Protein AF-A0A351GKD1-F1 (afdb_monomer_lite)

Structure (mmCIF, N/CA/C/O backbone):
data_AF-A0A351GKD1-F1
#
_entry.id   AF-A0A351GKD1-F1
#
loop_
_atom_site.group_PDB
_atom_site.id
_atom_site.type_symbol
_atom_site.label_atom_id
_atom_site.label_alt_id
_atom_site.label_comp_id
_atom_site.label_asym_id
_atom_site.label_entity_id
_atom_site.label_seq_id
_atom_site.pdbx_PDB_ins_code
_atom_site.Cartn_x
_atom_site.Cartn_y
_atom_site.Cartn_z
_atom_site.occupancy
_atom_site.B_iso_or_equiv
_atom_site.auth_seq_id
_atom_site.auth_comp_id
_atom_site.auth_asym_id
_atom_site.auth_atom_id
_atom_site.pdbx_PDB_model_num
ATOM 1 N N . MET A 1 1 ? 7.500 -2.724 11.515 1.00 61.91 1 MET A N 1
ATOM 2 C CA . MET A 1 1 ? 8.909 -2.960 11.127 1.00 61.91 1 MET A CA 1
ATOM 3 C C . MET A 1 1 ? 9.228 -4.450 11.042 1.00 61.91 1 MET A C 1
ATOM 5 O O . MET A 1 1 ? 9.542 -4.914 9.958 1.00 61.91 1 MET A O 1
ATOM 9 N N . TYR A 1 2 ? 9.077 -5.214 12.134 1.00 79.00 2 TYR A N 1
ATOM 10 C CA . TYR A 1 2 ? 9.399 -6.650 12.167 1.00 79.00 2 TYR A CA 1
ATOM 11 C C . TYR A 1 2 ? 8.696 -7.483 11.089 1.00 79.00 2 TYR A C 1
ATOM 13 O O . TYR A 1 2 ? 9.339 -8.318 10.465 1.00 79.00 2 TYR A O 1
ATOM 21 N N . LEU A 1 3 ? 7.421 -7.192 1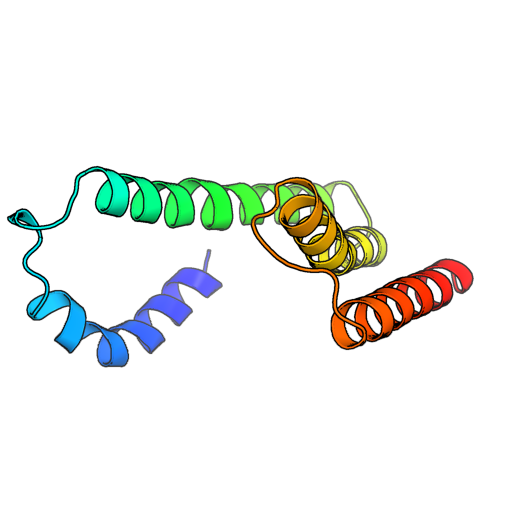0.799 1.00 82.69 3 LEU A N 1
ATOM 22 C CA . LEU A 1 3 ? 6.667 -7.850 9.725 1.00 82.69 3 LEU A CA 1
ATOM 23 C C . LEU A 1 3 ? 7.402 -7.816 8.372 1.00 82.69 3 LEU A C 1
ATOM 25 O O . LEU A 1 3 ? 7.448 -8.827 7.682 1.00 82.69 3 LEU A O 1
ATOM 29 N N . PHE A 1 4 ? 8.020 -6.685 8.016 1.00 83.81 4 PHE A N 1
ATOM 30 C CA . PHE A 1 4 ? 8.740 -6.541 6.748 1.00 83.81 4 PHE A CA 1
ATOM 31 C C . PHE A 1 4 ? 10.073 -7.287 6.746 1.00 83.81 4 PHE A C 1
ATOM 33 O O . PHE A 1 4 ? 10.428 -7.873 5.734 1.00 83.81 4 PHE A O 1
ATOM 40 N N . ILE A 1 5 ? 10.791 -7.307 7.873 1.00 88.75 5 ILE A N 1
ATOM 41 C CA . ILE A 1 5 ? 12.074 -8.016 7.987 1.00 88.75 5 ILE A CA 1
ATOM 42 C C . ILE A 1 5 ? 11.852 -9.528 7.894 1.00 88.75 5 ILE A C 1
ATOM 44 O O . ILE A 1 5 ? 12.495 -10.202 7.094 1.00 88.75 5 ILE A O 1
ATOM 48 N N . PHE A 1 6 ? 10.907 -10.062 8.670 1.00 91.50 6 PHE A N 1
ATOM 49 C CA . PHE A 1 6 ? 10.591 -11.490 8.631 1.00 91.50 6 PHE A CA 1
ATOM 50 C C . PHE A 1 6 ? 9.952 -11.896 7.299 1.00 91.50 6 PHE A C 1
ATOM 52 O O . PHE A 1 6 ? 10.308 -12.933 6.746 1.00 91.50 6 PHE A O 1
ATOM 59 N N . GLY A 1 7 ? 9.076 -11.052 6.743 1.00 89.88 7 GLY A N 1
ATOM 60 C CA . GLY A 1 7 ? 8.525 -11.249 5.404 1.00 89.88 7 GLY A CA 1
ATOM 61 C C . GLY A 1 7 ? 9.612 -11.272 4.329 1.00 89.88 7 GLY A C 1
ATOM 62 O O . GLY A 1 7 ? 9.600 -12.153 3.477 1.00 89.88 7 GLY A O 1
ATOM 63 N N . PHE A 1 8 ? 10.595 -10.370 4.403 1.00 90.50 8 PHE A N 1
ATOM 64 C CA . PHE A 1 8 ? 11.732 -10.351 3.484 1.00 90.50 8 PHE A CA 1
ATOM 65 C C . PHE A 1 8 ? 12.543 -11.641 3.569 1.00 90.50 8 PHE A C 1
ATOM 67 O O . PHE A 1 8 ? 12.788 -12.250 2.539 1.00 90.50 8 PHE A O 1
ATOM 74 N N . ILE A 1 9 ? 12.895 -12.105 4.772 1.00 94.44 9 ILE A N 1
ATOM 75 C CA . ILE A 1 9 ? 13.636 -13.366 4.946 1.00 94.44 9 ILE A CA 1
ATOM 76 C C . ILE A 1 9 ? 12.874 -14.548 4.330 1.00 94.44 9 ILE A C 1
ATOM 78 O O . ILE A 1 9 ? 13.492 -15.415 3.720 1.00 94.44 9 ILE A O 1
ATOM 82 N N . TYR A 1 10 ? 11.545 -14.575 4.457 1.00 92.19 10 TYR A N 1
ATOM 83 C CA . TYR A 1 10 ? 10.713 -15.648 3.910 1.00 92.19 10 TYR A CA 1
ATOM 84 C C . TYR A 1 10 ? 10.560 -15.579 2.383 1.00 92.19 10 TYR A C 1
ATOM 86 O O . TYR A 1 10 ? 10.598 -16.601 1.703 1.00 92.19 10 TYR A O 1
ATOM 94 N N . VAL A 1 11 ? 10.409 -14.373 1.831 1.00 92.44 11 VAL A N 1
ATOM 95 C CA . VAL A 1 11 ? 10.230 -14.152 0.387 1.00 92.44 11 VAL A CA 1
ATOM 96 C C . VAL A 1 11 ? 11.558 -14.220 -0.366 1.00 92.44 11 VAL A C 1
ATOM 98 O O . VAL A 1 11 ? 11.576 -14.629 -1.524 1.00 92.44 11 VAL A O 1
ATOM 101 N N . LEU A 1 12 ? 12.678 -13.876 0.274 1.00 93.81 12 LEU A N 1
ATOM 102 C CA . LEU A 1 12 ? 14.002 -13.854 -0.342 1.00 93.81 12 LEU A CA 1
ATOM 103 C C . LEU A 1 12 ? 14.384 -15.179 -1.023 1.00 93.81 12 LEU A C 1
ATOM 105 O O . LEU A 1 12 ? 14.735 -15.112 -2.192 1.00 93.81 12 LEU A O 1
ATOM 109 N N . PRO A 1 13 ? 14.298 -16.375 -0.406 1.00 93.69 13 PRO A N 1
ATOM 110 C CA . PRO A 1 13 ? 14.656 -17.618 -1.096 1.00 93.69 13 PRO A CA 1
ATOM 111 C C . PRO A 1 13 ? 13.750 -17.920 -2.298 1.00 93.69 13 PRO A C 1
ATOM 113 O O . PRO A 1 13 ? 14.197 -18.557 -3.248 1.00 93.69 13 PRO A O 1
ATOM 116 N N . ILE A 1 14 ? 12.502 -17.443 -2.277 1.00 94.12 14 ILE A N 1
ATOM 117 C CA . ILE A 1 14 ? 11.537 -17.631 -3.366 1.00 94.12 14 ILE A CA 1
ATOM 118 C C . ILE A 1 14 ? 11.873 -16.688 -4.531 1.00 94.12 14 ILE A C 1
ATOM 120 O O . ILE A 1 14 ? 11.952 -17.127 -5.672 1.00 94.12 14 ILE A O 1
ATOM 124 N N . GLY A 1 15 ? 12.117 -15.406 -4.244 1.00 90.69 15 GLY A N 1
ATOM 125 C CA . GLY A 1 15 ? 12.376 -14.372 -5.253 1.00 90.69 15 GLY A CA 1
ATOM 126 C C . GLY A 1 15 ? 13.848 -14.170 -5.628 1.00 90.69 15 GLY A C 1
ATOM 127 O O . GLY A 1 15 ? 14.135 -13.432 -6.568 1.00 90.69 15 GLY A O 1
ATOM 128 N N . ALA A 1 16 ? 14.799 -14.794 -4.924 1.00 93.44 16 ALA A N 1
ATOM 129 C CA . ALA A 1 16 ? 16.235 -14.585 -5.143 1.00 93.44 16 ALA A CA 1
ATOM 130 C C . ALA A 1 16 ? 16.662 -14.968 -6.559 1.00 93.44 16 ALA A C 1
ATOM 132 O O . ALA A 1 16 ? 17.467 -14.268 -7.167 1.00 93.44 16 ALA A O 1
ATOM 133 N N . ARG A 1 17 ? 16.109 -16.060 -7.100 1.00 93.00 17 ARG A N 1
ATOM 134 C CA . ARG A 1 17 ? 16.408 -16.481 -8.470 1.00 93.00 17 ARG A CA 1
ATOM 135 C C . ARG A 1 17 ? 15.956 -15.429 -9.478 1.00 93.00 17 ARG A C 1
ATOM 137 O O . ARG A 1 17 ? 16.734 -15.063 -10.350 1.00 93.00 17 ARG A O 1
ATOM 144 N N . ASP A 1 18 ? 14.738 -14.923 -9.331 1.00 91.44 18 ASP A N 1
ATOM 145 C CA . ASP A 1 18 ? 14.179 -13.940 -10.258 1.00 91.44 18 ASP A CA 1
ATOM 146 C C . ASP A 1 18 ? 14.932 -12.606 -10.170 1.00 91.44 18 ASP A C 1
ATOM 148 O O . ASP A 1 18 ? 15.250 -12.015 -11.196 1.00 91.44 18 ASP A O 1
ATOM 152 N N . LEU A 1 19 ? 15.333 -12.182 -8.965 1.00 90.12 19 LEU A N 1
ATOM 153 C CA . LEU A 1 19 ? 16.162 -10.985 -8.755 1.00 90.12 19 LEU A CA 1
ATOM 154 C C . LEU A 1 19 ? 17.519 -11.052 -9.472 1.00 90.12 19 LEU A C 1
ATOM 156 O O . LEU A 1 19 ? 18.012 -10.023 -9.935 1.00 90.12 19 LEU A O 1
ATOM 160 N N . LEU A 1 20 ? 18.122 -12.241 -9.554 1.00 92.00 20 LEU A N 1
ATOM 161 C CA . LEU A 1 20 ? 19.401 -12.459 -10.239 1.00 92.00 20 LEU A CA 1
ATOM 162 C C . LEU A 1 20 ? 19.259 -12.520 -11.765 1.00 92.00 20 LEU A C 1
ATOM 164 O O . LEU A 1 20 ? 20.220 -12.235 -12.473 1.00 92.00 20 LE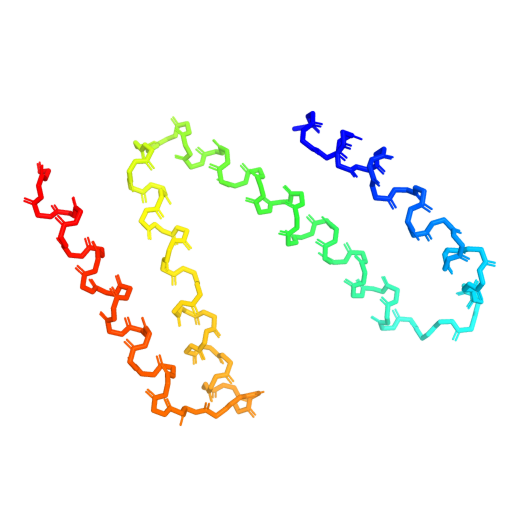U A O 1
ATOM 168 N N . LEU A 1 21 ? 18.084 -12.904 -12.267 1.00 94.50 21 LEU A N 1
ATOM 169 C CA . LEU A 1 21 ? 17.792 -12.996 -13.701 1.00 94.50 21 LEU A CA 1
ATOM 170 C C . LEU A 1 21 ? 17.298 -11.670 -14.297 1.00 94.50 21 LEU A C 1
ATOM 172 O O . LEU A 1 21 ? 17.241 -11.535 -15.517 1.00 94.50 21 LEU A O 1
ATOM 176 N N . VAL A 1 22 ? 16.928 -10.697 -13.461 1.00 93.19 22 VAL A N 1
ATOM 177 C CA . VAL A 1 22 ? 16.477 -9.376 -13.913 1.00 93.19 22 VAL A CA 1
ATOM 178 C C . VAL A 1 22 ? 17.638 -8.572 -14.500 1.00 93.19 22 VAL A C 1
ATOM 180 O O . VAL A 1 22 ? 18.626 -8.270 -13.831 1.00 93.19 22 VAL A O 1
ATOM 183 N N . GLU A 1 23 ? 17.468 -8.125 -15.743 1.00 94.69 23 GLU A N 1
ATOM 184 C CA . GLU A 1 23 ? 18.345 -7.142 -16.380 1.00 94.69 23 GLU A CA 1
ATOM 185 C C . GLU A 1 23 ? 17.962 -5.718 -15.952 1.00 94.69 23 GLU A C 1
ATOM 187 O O . GLU A 1 23 ? 17.194 -5.018 -16.612 1.00 94.69 23 GLU A O 1
ATOM 192 N N . TRP A 1 24 ? 18.504 -5.268 -14.820 1.00 90.62 24 TRP A N 1
ATOM 193 C CA . TRP A 1 24 ? 18.158 -3.979 -14.204 1.00 90.62 24 TRP A CA 1
ATOM 194 C C . TRP A 1 24 ? 18.368 -2.763 -15.117 1.00 90.62 24 TRP A C 1
ATOM 196 O O . TRP A 1 24 ? 17.594 -1.810 -15.053 1.00 90.62 24 TRP A O 1
ATOM 206 N N . SER A 1 25 ? 19.388 -2.793 -15.978 1.00 92.00 25 SER A N 1
ATOM 207 C CA . SER A 1 25 ? 19.688 -1.718 -16.935 1.00 92.00 25 SER A CA 1
ATOM 208 C C . SER A 1 25 ? 18.708 -1.651 -18.108 1.00 92.00 25 SER A C 1
ATOM 210 O O . SER A 1 25 ? 18.576 -0.595 -18.723 1.00 92.00 25 SER A O 1
ATOM 212 N N . ALA A 1 26 ? 18.016 -2.751 -18.413 1.00 95.62 26 ALA A N 1
ATOM 213 C CA . ALA A 1 26 ? 17.026 -2.824 -19.483 1.00 95.62 26 ALA A CA 1
ATOM 214 C C . ALA A 1 26 ? 15.620 -2.402 -19.017 1.00 95.62 26 ALA A C 1
ATOM 216 O O . ALA A 1 26 ? 14.706 -2.268 -19.834 1.00 95.62 26 ALA A O 1
ATOM 217 N N . LEU A 1 27 ? 15.423 -2.183 -17.711 1.00 94.06 27 LEU A N 1
ATOM 218 C CA . LEU A 1 27 ? 14.120 -1.819 -17.170 1.00 94.06 27 LEU A CA 1
ATOM 219 C C . LEU A 1 27 ? 13.705 -0.405 -17.611 1.00 94.06 27 LEU A C 1
ATOM 221 O O . LEU A 1 27 ? 14.454 0.556 -17.412 1.00 94.06 27 LEU A O 1
ATOM 225 N N . PRO A 1 28 ? 12.474 -0.229 -18.129 1.00 96.62 28 PRO A N 1
ATOM 226 C CA . PRO A 1 28 ? 11.951 1.093 -18.433 1.00 96.62 28 PRO A CA 1
ATOM 227 C C . PRO A 1 28 ? 11.947 1.988 -17.181 1.00 96.62 28 PRO A C 1
ATOM 229 O O . PRO A 1 28 ? 11.513 1.531 -16.117 1.00 96.62 28 PRO A O 1
ATOM 232 N N . PRO A 1 29 ? 12.294 3.286 -17.285 1.00 95.25 29 PRO A N 1
ATOM 233 C CA . PRO A 1 29 ? 12.290 4.199 -16.137 1.00 95.25 29 PRO A CA 1
ATOM 234 C C . PRO A 1 29 ? 10.953 4.233 -15.382 1.00 95.25 29 PRO A C 1
ATOM 236 O O . PRO A 1 29 ? 10.919 4.326 -14.156 1.00 95.25 29 PRO A O 1
ATOM 239 N N . LYS A 1 30 ? 9.835 4.079 -16.106 1.00 96.12 30 LYS A N 1
ATOM 240 C CA . LYS A 1 30 ? 8.487 3.993 -15.526 1.00 96.12 30 LYS A CA 1
ATOM 241 C C . LYS A 1 30 ? 8.322 2.789 -14.591 1.00 96.12 30 LYS A C 1
ATOM 243 O O . LYS A 1 30 ? 7.661 2.919 -13.565 1.00 96.12 30 LYS A O 1
ATOM 248 N N . ALA A 1 31 ? 8.909 1.638 -14.925 1.00 95.25 31 ALA A N 1
ATOM 249 C CA . ALA A 1 31 ? 8.844 0.437 -14.094 1.00 95.25 31 ALA A CA 1
ATOM 250 C C . ALA A 1 31 ? 9.655 0.621 -12.805 1.00 95.25 31 ALA A C 1
ATOM 252 O O . ALA A 1 31 ? 9.160 0.327 -11.719 1.00 95.25 31 ALA A O 1
ATOM 253 N N . VAL A 1 32 ? 10.858 1.195 -12.912 1.00 94.88 32 VAL A N 1
ATOM 254 C CA . VAL A 1 32 ? 11.707 1.514 -11.752 1.00 94.88 32 VAL A CA 1
ATOM 255 C C . VAL A 1 32 ? 11.008 2.496 -10.812 1.00 94.88 32 VAL A C 1
ATOM 257 O O . VAL A 1 32 ? 10.937 2.258 -9.606 1.00 94.88 32 VAL A O 1
ATOM 260 N N . PHE A 1 33 ? 10.413 3.556 -11.363 1.00 96.06 33 PHE A N 1
ATOM 261 C CA . PHE A 1 33 ? 9.622 4.505 -10.584 1.00 96.06 33 PHE A CA 1
ATOM 262 C C . PHE A 1 33 ? 8.415 3.839 -9.911 1.00 96.06 33 PHE A C 1
ATOM 264 O O . PHE A 1 33 ? 8.188 4.054 -8.723 1.00 96.06 33 PHE A O 1
ATOM 271 N N . ALA A 1 34 ? 7.661 3.007 -10.637 1.00 96.12 34 ALA A N 1
ATOM 272 C CA . ALA A 1 34 ? 6.509 2.301 -10.083 1.00 96.12 34 ALA A CA 1
ATOM 273 C C . ALA A 1 34 ? 6.905 1.384 -8.914 1.00 96.12 34 ALA A C 1
ATOM 275 O O . ALA A 1 34 ? 6.237 1.406 -7.883 1.00 96.12 34 ALA A O 1
ATOM 276 N N . MET A 1 35 ? 8.016 0.643 -9.022 1.00 94.94 35 MET A N 1
ATOM 277 C CA . MET A 1 35 ? 8.540 -0.166 -7.914 1.00 94.94 35 MET A CA 1
ATOM 278 C C . MET A 1 35 ? 8.882 0.702 -6.698 1.00 94.94 35 MET A C 1
ATOM 280 O O . MET A 1 35 ? 8.454 0.401 -5.584 1.00 94.94 35 MET A O 1
ATOM 284 N N . GLY A 1 36 ? 9.597 1.812 -6.910 1.00 95.88 36 GLY A N 1
ATOM 285 C CA . GLY A 1 36 ? 9.931 2.753 -5.839 1.00 95.88 36 GLY A CA 1
ATOM 286 C C . GLY A 1 36 ? 8.690 3.346 -5.167 1.00 95.88 36 GLY A C 1
ATOM 287 O O . GLY A 1 36 ? 8.618 3.410 -3.940 1.00 95.88 36 GLY A O 1
ATOM 288 N N . TYR A 1 37 ? 7.681 3.716 -5.956 1.00 95.94 37 TYR A N 1
ATOM 289 C CA . TYR A 1 37 ? 6.411 4.242 -5.460 1.00 95.94 37 TYR A CA 1
ATOM 290 C C . TYR A 1 37 ? 5.621 3.208 -4.648 1.00 95.94 37 TYR A C 1
ATOM 292 O O . TYR A 1 37 ? 5.087 3.541 -3.590 1.00 95.94 37 TYR A O 1
ATOM 300 N N . VAL A 1 38 ? 5.579 1.947 -5.090 1.00 95.00 38 VAL A N 1
ATOM 301 C CA . VAL A 1 38 ? 4.941 0.861 -4.332 1.00 95.00 38 VAL A CA 1
ATOM 302 C C . VAL A 1 38 ? 5.622 0.693 -2.973 1.00 95.00 38 VAL A C 1
ATOM 304 O O . VAL A 1 38 ? 4.937 0.663 -1.951 1.00 95.00 38 VAL A O 1
ATOM 307 N N . ILE A 1 39 ? 6.958 0.669 -2.934 1.00 92.81 39 ILE A N 1
ATOM 308 C CA . ILE A 1 39 ? 7.716 0.525 -1.685 1.00 92.81 39 ILE A CA 1
ATOM 309 C C . ILE A 1 39 ? 7.502 1.747 -0.778 1.00 92.81 39 ILE A C 1
ATOM 311 O O . ILE A 1 39 ? 6.995 1.622 0.335 1.00 92.81 39 ILE A O 1
ATOM 315 N N . ALA A 1 40 ? 7.836 2.954 -1.225 1.00 94.19 40 ALA A N 1
ATOM 316 C CA . ALA A 1 40 ? 7.801 4.125 -0.350 1.00 94.19 40 ALA A CA 1
ATOM 317 C C . ALA A 1 40 ? 6.370 4.602 -0.045 1.00 94.19 40 ALA A C 1
ATOM 319 O O . ALA A 1 40 ? 6.034 4.871 1.108 1.00 94.19 40 ALA A O 1
ATOM 320 N N . GLY A 1 41 ? 5.525 4.696 -1.070 1.00 94.06 41 GLY A N 1
ATOM 321 C CA . GLY A 1 41 ? 4.181 5.256 -0.970 1.00 94.06 41 GLY A CA 1
ATOM 322 C C . GLY A 1 41 ? 3.164 4.255 -0.434 1.00 94.06 41 GLY A C 1
ATOM 323 O O . GLY A 1 41 ? 2.573 4.461 0.625 1.00 94.06 41 GLY A O 1
ATOM 324 N N . ILE A 1 42 ? 2.949 3.160 -1.160 1.00 91.56 42 ILE A N 1
ATOM 325 C CA . ILE A 1 42 ? 1.814 2.268 -0.876 1.00 91.56 42 ILE A CA 1
ATOM 326 C C . ILE A 1 42 ? 2.139 1.272 0.250 1.00 91.56 42 ILE A C 1
ATOM 328 O O . ILE A 1 42 ? 1.225 0.784 0.906 1.00 91.56 42 ILE A O 1
ATOM 332 N N . THR A 1 43 ? 3.419 0.996 0.535 1.00 90.62 43 THR A N 1
ATOM 333 C CA . THR A 1 43 ? 3.798 0.173 1.697 1.00 90.62 43 THR A CA 1
ATOM 334 C C . THR A 1 43 ? 4.252 1.009 2.890 1.00 90.62 43 THR A C 1
ATOM 336 O O . THR A 1 43 ? 3.522 1.082 3.872 1.00 90.62 43 THR A O 1
ATOM 339 N N . ILE A 1 44 ? 5.405 1.681 2.850 1.00 90.38 44 ILE A N 1
ATOM 340 C CA . ILE A 1 44 ? 5.950 2.333 4.054 1.00 90.38 44 ILE A CA 1
ATOM 341 C C . ILE A 1 44 ? 5.018 3.438 4.563 1.00 90.38 44 ILE A C 1
ATOM 343 O O . ILE A 1 44 ? 4.603 3.402 5.725 1.00 90.38 44 ILE A O 1
ATOM 347 N N . LEU A 1 45 ? 4.662 4.398 3.706 1.00 93.06 45 LEU A N 1
ATOM 348 C CA . LEU A 1 45 ? 3.829 5.529 4.107 1.00 93.06 45 LEU A CA 1
ATOM 349 C C . LEU A 1 45 ? 2.418 5.080 4.509 1.00 93.06 45 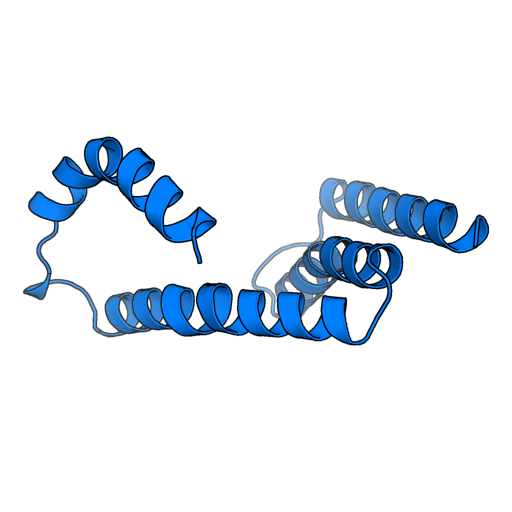LEU A C 1
ATOM 351 O O . LEU A 1 45 ? 1.931 5.501 5.555 1.00 93.06 45 LEU A O 1
ATOM 355 N N . ALA A 1 46 ? 1.783 4.183 3.751 1.00 91.44 46 ALA A N 1
ATOM 356 C CA . ALA A 1 46 ? 0.460 3.668 4.108 1.00 91.44 46 ALA A CA 1
ATOM 357 C C . ALA A 1 46 ? 0.455 2.938 5.465 1.00 91.44 46 ALA A C 1
ATOM 359 O O . ALA A 1 46 ? -0.447 3.149 6.275 1.00 91.44 46 ALA A O 1
ATOM 360 N N . TYR A 1 47 ? 1.475 2.124 5.761 1.00 89.44 47 TYR A N 1
ATOM 361 C CA . TYR A 1 47 ? 1.589 1.466 7.066 1.00 89.44 47 TYR A CA 1
ATOM 362 C C . TYR A 1 47 ? 1.858 2.460 8.196 1.00 89.44 47 TYR A C 1
ATOM 364 O O . TYR A 1 47 ? 1.321 2.285 9.290 1.00 89.44 47 TYR A O 1
ATOM 372 N N . LEU A 1 48 ? 2.652 3.506 7.944 1.00 90.94 48 LEU A N 1
ATOM 373 C CA . LEU A 1 48 ? 2.870 4.576 8.914 1.00 90.94 48 LEU A CA 1
ATOM 374 C C . LEU A 1 48 ? 1.557 5.304 9.229 1.00 90.94 48 LEU A C 1
ATOM 376 O O . LEU A 1 48 ? 1.241 5.506 10.399 1.00 90.94 48 LEU A O 1
ATOM 380 N N . LEU A 1 49 ? 0.765 5.630 8.203 1.00 92.06 49 LEU A N 1
ATOM 381 C CA . LEU A 1 49 ? -0.552 6.249 8.361 1.00 92.06 49 LEU A CA 1
ATOM 382 C C . LEU A 1 49 ? -1.533 5.330 9.094 1.00 92.06 49 LEU A C 1
ATOM 384 O O . LEU A 1 49 ? -2.236 5.796 9.985 1.00 92.06 49 LEU A O 1
ATOM 388 N N . ASN A 1 50 ? -1.546 4.029 8.794 1.00 90.19 50 ASN A N 1
ATOM 389 C CA . ASN A 1 50 ? -2.371 3.059 9.520 1.00 90.19 50 ASN A CA 1
ATOM 390 C C . ASN A 1 50 ? -1.968 2.969 11.000 1.00 90.19 50 ASN A C 1
ATOM 392 O O . ASN A 1 50 ? -2.828 2.962 11.878 1.00 90.19 50 ASN A O 1
ATOM 396 N N . ALA A 1 51 ? -0.665 2.937 11.295 1.00 89.88 51 ALA A N 1
ATOM 397 C CA . ALA A 1 51 ? -0.166 2.926 12.667 1.00 89.88 51 ALA A CA 1
ATOM 398 C C . ALA A 1 51 ? -0.512 4.225 13.409 1.00 89.88 51 ALA A C 1
ATOM 400 O O . ALA A 1 51 ? -0.911 4.183 14.570 1.00 89.88 51 ALA A O 1
ATOM 401 N N . TRP A 1 52 ? -0.404 5.371 12.734 1.00 92.00 52 TRP A N 1
ATOM 402 C CA . TRP A 1 52 ? -0.823 6.659 13.275 1.00 92.00 52 TRP A CA 1
ATOM 403 C C . TRP A 1 52 ? -2.336 6.703 13.530 1.00 92.00 52 TRP A C 1
ATOM 405 O O . TRP A 1 52 ? -2.763 7.129 14.602 1.00 92.00 52 TRP A O 1
ATOM 415 N N . ALA A 1 53 ? -3.157 6.194 12.608 1.00 90.75 53 ALA A N 1
ATOM 416 C CA . ALA A 1 53 ? -4.605 6.117 12.779 1.00 90.75 53 ALA A CA 1
ATOM 417 C C . ALA A 1 53 ? -4.983 5.244 13.985 1.00 90.75 53 ALA A C 1
ATOM 419 O O . ALA A 1 53 ? -5.853 5.627 14.757 1.00 90.75 53 ALA A O 1
ATOM 420 N N . LEU A 1 54 ? -4.290 4.122 14.210 1.00 91.38 54 LEU A N 1
ATOM 421 C CA . LEU A 1 54 ? -4.493 3.270 15.392 1.00 91.38 54 LEU A CA 1
ATOM 422 C C . LEU A 1 54 ? -4.117 3.954 16.710 1.00 91.38 54 LEU A C 1
ATOM 424 O O . LEU A 1 54 ? -4.688 3.631 17.746 1.00 91.38 54 LEU A O 1
ATOM 428 N N . GLN A 1 55 ? -3.167 4.889 16.692 1.00 91.06 55 GLN A N 1
ATOM 429 C CA . GLN A 1 55 ? -2.815 5.671 17.882 1.00 91.06 55 GLN A CA 1
ATOM 430 C C . GLN A 1 55 ? -3.851 6.761 18.193 1.00 91.06 55 GLN A C 1
ATOM 432 O O . GLN A 1 55 ? -3.993 7.152 19.347 1.00 91.06 55 GLN A O 1
ATOM 437 N N . ASN A 1 56 ? -4.582 7.237 17.180 1.00 90.25 56 ASN A N 1
ATOM 438 C CA . ASN A 1 56 ? -5.532 8.351 17.291 1.00 90.25 56 ASN A CA 1
ATOM 439 C C . ASN A 1 56 ? -7.006 7.917 17.168 1.00 90.25 56 ASN A C 1
ATOM 441 O O . ASN A 1 56 ? -7.912 8.746 17.203 1.00 90.25 56 ASN A O 1
ATOM 445 N N . SER A 1 57 ? -7.283 6.631 16.973 1.00 91.00 57 SER A N 1
ATOM 446 C CA . SER A 1 57 ? -8.624 6.067 16.804 1.00 91.00 57 SER A CA 1
ATOM 447 C C . SER A 1 57 ? -8.655 4.632 17.311 1.00 91.00 57 SER A C 1
ATOM 449 O O . SER A 1 57 ? -7.643 3.940 17.339 1.00 91.00 57 SER A O 1
ATOM 451 N N . ASN A 1 58 ? -9.835 4.153 17.703 1.00 87.81 58 ASN A N 1
ATOM 452 C CA . ASN A 1 58 ? -9.968 2.769 18.146 1.00 87.81 58 ASN A CA 1
ATOM 453 C C . ASN A 1 58 ? -9.740 1.781 16.980 1.00 87.81 58 ASN A C 1
ATOM 455 O O . ASN A 1 58 ? -10.004 2.086 15.813 1.00 87.81 58 ASN A O 1
ATOM 459 N N . SER A 1 59 ? -9.285 0.571 17.311 1.00 86.75 59 SER A N 1
ATOM 460 C CA . SER A 1 59 ? -8.931 -0.465 16.333 1.00 86.75 59 SER A CA 1
ATOM 461 C C . SER A 1 59 ? -10.090 -0.884 15.428 1.00 86.75 59 SER A C 1
ATOM 463 O O . SER A 1 59 ? -9.863 -1.212 14.265 1.00 86.75 59 SER A O 1
ATOM 465 N N . THR A 1 60 ? -11.333 -0.831 15.914 1.00 85.69 60 THR A N 1
ATOM 466 C CA . THR A 1 60 ? -12.517 -1.153 15.108 1.00 85.69 60 THR A CA 1
ATOM 467 C C . THR A 1 60 ? -12.769 -0.101 14.034 1.00 85.69 60 THR A C 1
ATOM 469 O O . THR A 1 60 ? -13.011 -0.462 12.891 1.00 85.69 60 THR A O 1
ATOM 472 N N . THR A 1 61 ? -12.665 1.188 14.363 1.00 85.81 61 THR A N 1
ATOM 473 C CA . THR A 1 61 ? -12.832 2.283 13.399 1.00 85.81 61 THR A CA 1
ATOM 474 C C . THR A 1 61 ? -11.749 2.224 12.325 1.00 85.81 61 THR A C 1
ATOM 476 O O . THR A 1 61 ? -12.060 2.327 11.141 1.00 85.81 61 THR A O 1
ATOM 479 N N . VAL A 1 62 ? -10.492 1.985 12.714 1.00 88.94 62 VAL A N 1
ATOM 480 C CA . VAL A 1 62 ? -9.404 1.821 11.738 1.00 88.94 62 VAL A CA 1
ATOM 481 C C . VAL A 1 62 ? -9.618 0.581 10.869 1.00 88.94 62 VAL A C 1
ATOM 483 O O . VAL A 1 62 ? -9.471 0.658 9.651 1.00 88.94 62 VAL A O 1
ATOM 486 N N . GLY A 1 63 ? -10.035 -0.542 11.462 1.00 87.69 63 GLY A N 1
ATOM 487 C CA . GLY A 1 63 ? -10.389 -1.754 10.725 1.00 87.69 63 GLY A CA 1
ATOM 488 C C . GLY A 1 63 ? -11.501 -1.513 9.702 1.00 87.69 63 GLY A C 1
ATOM 489 O O . GLY A 1 63 ? -11.355 -1.894 8.543 1.00 87.69 63 GLY A O 1
ATOM 490 N N . SER A 1 64 ? -12.566 -0.804 10.088 1.00 88.25 64 SER A N 1
ATOM 491 C CA . SER A 1 64 ? -13.653 -0.419 9.182 1.00 88.25 64 SER A CA 1
ATOM 492 C C . SER A 1 64 ? -13.148 0.384 7.977 1.00 88.25 64 SER A C 1
ATOM 494 O O . SER A 1 64 ? -13.584 0.132 6.854 1.00 88.25 64 SER A O 1
ATOM 496 N N . TYR A 1 65 ? -12.188 1.298 8.167 1.00 88.62 65 TYR A N 1
ATOM 497 C CA . TYR A 1 65 ? -11.584 2.032 7.050 1.00 88.62 65 TYR A CA 1
ATOM 498 C C . TYR A 1 65 ? -10.751 1.139 6.127 1.00 88.62 65 TYR A C 1
ATOM 500 O O . TYR A 1 65 ? -10.836 1.299 4.912 1.00 88.62 65 TYR A O 1
ATOM 508 N N . ILE A 1 66 ? -9.996 0.175 6.663 1.00 90.44 66 ILE A N 1
ATOM 509 C CA . ILE A 1 66 ? -9.226 -0.782 5.849 1.00 90.44 66 ILE A CA 1
ATOM 510 C C . ILE A 1 66 ? -10.163 -1.607 4.957 1.00 90.44 66 ILE A C 1
ATOM 512 O O . ILE A 1 66 ? -9.883 -1.780 3.775 1.00 90.44 66 ILE A O 1
ATOM 516 N N . TYR A 1 67 ? -11.309 -2.056 5.477 1.00 88.94 67 TYR A N 1
ATOM 517 C CA . TYR A 1 67 ? -12.303 -2.783 4.676 1.00 88.94 67 TYR A CA 1
ATOM 518 C C . TYR A 1 67 ? -13.017 -1.905 3.643 1.00 88.94 67 TYR A C 1
ATOM 520 O O . TYR A 1 67 ? -13.477 -2.413 2.622 1.00 88.94 67 TYR A O 1
ATOM 528 N N . LEU A 1 68 ? -13.090 -0.593 3.869 1.00 90.62 68 LEU A N 1
ATOM 529 C CA . LEU A 1 68 ? -13.662 0.348 2.909 1.00 90.62 68 LEU A CA 1
ATOM 530 C C . LEU A 1 68 ? -12.711 0.640 1.733 1.00 90.62 68 LEU A C 1
ATOM 532 O O . LEU A 1 68 ? -13.178 0.908 0.626 1.00 90.62 68 LEU A O 1
ATOM 536 N N . GLN A 1 69 ? -11.390 0.557 1.934 1.00 91.94 69 GLN A N 1
ATOM 537 C CA . GLN A 1 69 ? -10.386 0.787 0.883 1.00 91.94 69 GLN A CA 1
ATOM 538 C C . GLN A 1 69 ? -10.634 -0.004 -0.415 1.00 91.94 69 GLN A C 1
ATOM 540 O O . GLN A 1 69 ? -10.642 0.635 -1.465 1.00 91.94 69 GLN A O 1
ATOM 545 N N . PRO A 1 70 ? -10.869 -1.334 -0.418 1.00 89.94 70 PRO A N 1
ATOM 546 C CA . PRO A 1 70 ? -11.129 -2.078 -1.655 1.00 89.94 70 PRO A CA 1
ATOM 547 C C . PRO A 1 70 ? -12.406 -1.627 -2.380 1.00 89.94 70 PRO A C 1
ATOM 549 O O . PRO A 1 70 ? -12.437 -1.622 -3.612 1.00 89.94 70 PRO A O 1
ATOM 552 N N . LEU A 1 71 ? -13.437 -1.187 -1.645 1.00 92.81 71 LEU A N 1
ATOM 553 C CA . LEU A 1 71 ? -14.646 -0.610 -2.239 1.00 92.81 71 LEU A CA 1
ATOM 554 C C . LEU A 1 71 ? -14.305 0.695 -2.972 1.00 92.81 71 LEU A C 1
ATOM 556 O O . LEU A 1 71 ? -14.644 0.860 -4.142 1.00 92.81 71 LEU A O 1
ATOM 560 N N . LEU A 1 72 ? -13.581 1.597 -2.303 1.00 93.25 72 LEU A N 1
ATOM 561 C CA . LEU A 1 72 ? -13.152 2.874 -2.878 1.00 93.25 72 LEU A CA 1
ATOM 562 C C . LEU A 1 72 ? -12.198 2.676 -4.060 1.00 93.25 72 LEU A C 1
ATOM 564 O O . LEU A 1 72 ? -12.360 3.332 -5.083 1.00 93.25 72 LEU A O 1
ATOM 568 N N . ALA A 1 73 ? -11.249 1.746 -3.956 1.00 92.75 73 ALA A N 1
ATOM 569 C CA . ALA A 1 73 ? -10.324 1.412 -5.033 1.00 92.75 73 ALA A CA 1
ATOM 570 C C . ALA A 1 73 ? -11.072 0.917 -6.277 1.00 92.75 73 ALA A C 1
ATOM 572 O O . ALA A 1 73 ? -10.787 1.375 -7.381 1.00 92.75 73 ALA A O 1
ATOM 573 N N . THR A 1 74 ? -12.072 0.049 -6.096 1.00 93.31 74 THR A N 1
ATOM 574 C CA . THR A 1 74 ? -12.918 -0.438 -7.196 1.00 93.31 74 THR A CA 1
ATOM 575 C C . THR A 1 74 ? -13.724 0.700 -7.820 1.00 93.31 74 THR A C 1
ATOM 577 O O . THR A 1 74 ? -13.759 0.830 -9.040 1.00 93.31 74 THR A O 1
ATOM 580 N N . LEU A 1 75 ? -14.339 1.559 -7.000 1.00 93.44 75 LEU A N 1
ATOM 581 C CA . LEU A 1 75 ? -15.105 2.711 -7.483 1.00 93.44 75 LEU A CA 1
ATOM 582 C C . LEU A 1 75 ? -14.232 3.685 -8.285 1.00 93.44 75 LEU A C 1
ATOM 584 O O . LEU A 1 75 ? -14.648 4.133 -9.351 1.00 93.44 75 LEU A O 1
ATOM 588 N N . ILE A 1 76 ? -13.024 3.982 -7.800 1.00 95.50 76 ILE A N 1
ATOM 589 C CA . ILE A 1 76 ? -12.055 4.843 -8.490 1.00 95.50 76 ILE A CA 1
ATOM 590 C C . ILE A 1 76 ? -11.572 4.184 -9.789 1.00 95.50 76 ILE A C 1
ATOM 592 O O . ILE A 1 76 ? -11.497 4.844 -10.820 1.00 95.50 76 ILE A O 1
ATOM 596 N N . ALA A 1 77 ? -11.265 2.885 -9.781 1.00 94.88 77 ALA A N 1
ATOM 597 C CA . ALA A 1 77 ? -10.822 2.180 -10.983 1.00 94.88 77 ALA A CA 1
ATOM 598 C C . ALA A 1 77 ? -11.905 2.171 -12.074 1.00 94.88 77 ALA A C 1
ATOM 600 O O . ALA A 1 77 ? -11.614 2.461 -13.234 1.00 94.88 77 ALA A O 1
ATOM 601 N N . VAL A 1 78 ? -13.159 1.906 -11.694 1.00 94.81 78 VAL A N 1
ATOM 602 C CA . VAL A 1 78 ? -14.299 1.936 -12.618 1.00 94.81 78 VAL A CA 1
ATOM 603 C C . VAL A 1 78 ? -14.569 3.352 -13.128 1.00 94.81 78 VAL A C 1
ATOM 605 O O . VAL A 1 78 ? -14.796 3.531 -14.323 1.00 94.81 78 VAL A O 1
ATOM 608 N N . SER A 1 79 ? -14.511 4.374 -12.266 1.00 94.31 79 SER A N 1
ATOM 609 C CA . SER A 1 79 ? -14.763 5.763 -12.682 1.00 94.31 79 SER A CA 1
ATOM 610 C C . SER A 1 79 ? -13.687 6.314 -13.619 1.00 94.31 79 SER A C 1
ATOM 612 O O . SER A 1 79 ? -13.994 7.117 -14.496 1.00 94.31 79 SER A O 1
ATOM 614 N N . LEU A 1 80 ? -12.444 5.846 -13.481 1.00 96.62 80 LEU A N 1
ATOM 615 C CA . LEU A 1 80 ? -11.337 6.168 -14.384 1.00 96.62 80 LEU A CA 1
ATOM 616 C C . LEU A 1 80 ? -11.338 5.329 -15.675 1.00 96.62 80 LEU A C 1
ATOM 618 O O . LEU A 1 80 ? -10.456 5.514 -16.510 1.00 96.62 80 LEU A O 1
ATOM 622 N N . GLY A 1 81 ? -12.281 4.394 -15.843 1.00 94.50 81 GLY A N 1
ATOM 623 C CA . GLY A 1 81 ? -12.324 3.479 -16.990 1.00 94.50 81 GLY A CA 1
ATOM 624 C C . GLY A 1 81 ? -11.181 2.456 -17.018 1.00 94.50 81 GLY A C 1
ATOM 625 O O . GLY A 1 81 ? -10.959 1.812 -18.039 1.00 94.50 81 GLY A O 1
ATOM 626 N N . MET A 1 82 ? -10.456 2.307 -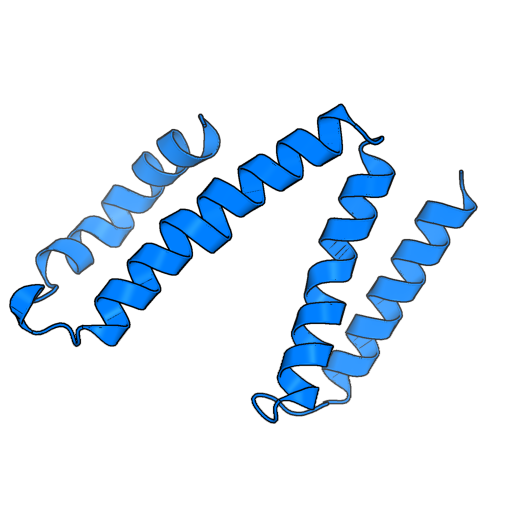15.905 1.00 93.88 82 MET A N 1
ATOM 627 C CA . MET A 1 82 ? -9.377 1.327 -15.725 1.00 93.88 82 MET A CA 1
ATOM 628 C C . MET A 1 82 ? -9.919 -0.082 -15.463 1.00 93.88 82 MET A C 1
ATOM 630 O O . MET A 1 82 ? -9.166 -1.052 -15.502 1.00 93.88 82 MET A O 1
ATOM 634 N N . ASP A 1 83 ? -11.208 -0.183 -15.142 1.00 91.81 83 ASP A N 1
ATOM 635 C CA . ASP A 1 83 ? -11.890 -1.426 -14.830 1.00 91.81 83 ASP A CA 1
ATOM 636 C C . ASP A 1 83 ? -13.399 -1.315 -15.132 1.00 91.81 83 ASP A C 1
ATOM 638 O O . ASP A 1 83 ? -13.940 -0.218 -15.279 1.00 91.81 83 ASP A O 1
ATOM 642 N N . HIS A 1 84 ? -14.100 -2.447 -15.209 1.00 91.44 84 HIS A N 1
ATOM 643 C CA . HIS A 1 84 ? -15.541 -2.500 -15.469 1.00 91.44 84 HIS A CA 1
ATOM 644 C C . HIS A 1 84 ? -16.332 -2.945 -14.242 1.00 91.44 84 HIS A C 1
ATOM 646 O O . HIS A 1 84 ? -15.929 -3.857 -13.512 1.00 91.44 84 HIS A O 1
ATOM 652 N N . LEU A 1 85 ? -17.499 -2.331 -14.037 1.00 91.94 85 LEU A N 1
ATOM 653 C CA . LEU A 1 85 ? -18.433 -2.763 -13.006 1.00 91.94 85 LEU A CA 1
ATOM 654 C C . LEU A 1 85 ? -19.071 -4.091 -13.424 1.00 91.94 85 LEU A C 1
ATOM 656 O O . LEU A 1 85 ? -19.860 -4.141 -14.365 1.00 91.94 85 LEU A O 1
ATOM 660 N N . THR A 1 86 ? -18.720 -5.163 -12.722 1.00 93.44 86 THR A N 1
ATOM 661 C CA . THR A 1 86 ? -19.317 -6.488 -12.907 1.00 93.44 86 THR A CA 1
ATOM 662 C C . THR A 1 86 ? -20.299 -6.793 -11.782 1.00 93.44 86 THR A C 1
ATOM 664 O O . THR A 1 86 ? -20.242 -6.195 -10.702 1.00 93.44 86 THR A O 1
ATOM 667 N N . TRP A 1 87 ? -21.189 -7.757 -12.019 1.00 93.50 87 TRP A N 1
ATOM 668 C CA . TRP A 1 87 ? -22.133 -8.227 -11.004 1.00 93.50 87 TRP A CA 1
ATOM 669 C C . TRP A 1 87 ? -21.429 -8.767 -9.753 1.00 93.50 87 TRP A C 1
ATOM 671 O O . TRP A 1 87 ? -21.886 -8.497 -8.645 1.00 93.50 87 TRP A O 1
ATOM 681 N N . ASP A 1 88 ? -20.276 -9.421 -9.910 1.00 92.50 88 ASP A N 1
ATOM 682 C CA . ASP A 1 88 ? -19.487 -9.926 -8.780 1.00 92.50 88 ASP A CA 1
ATOM 683 C C . ASP A 1 88 ? -18.983 -8.786 -7.885 1.00 92.50 88 ASP A C 1
ATOM 685 O O . ASP A 1 88 ? -19.114 -8.840 -6.663 1.00 92.50 88 ASP A O 1
ATOM 689 N N . LYS A 1 89 ? -18.465 -7.702 -8.481 1.00 90.44 89 LYS A N 1
ATOM 690 C CA . LYS A 1 89 ? -17.975 -6.526 -7.739 1.00 90.44 89 LYS A CA 1
ATOM 691 C C . LYS A 1 89 ? -19.097 -5.820 -6.988 1.00 90.44 89 LYS A C 1
ATOM 693 O O . LYS A 1 89 ? -18.884 -5.371 -5.864 1.00 90.44 89 LYS A O 1
ATOM 698 N N . LEU A 1 90 ? -20.289 -5.755 -7.583 1.00 92.31 90 LEU A N 1
ATOM 699 C CA . LEU A 1 90 ? -21.484 -5.253 -6.906 1.00 92.31 90 LEU 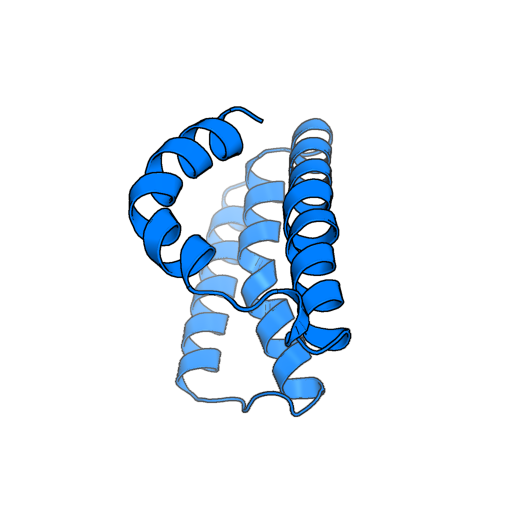A CA 1
ATOM 700 C C . LEU A 1 90 ? -21.863 -6.141 -5.717 1.00 92.31 90 LEU A C 1
ATOM 702 O O . LEU A 1 90 ? -22.065 -5.623 -4.621 1.00 92.31 90 LEU A O 1
ATOM 706 N N . ALA A 1 91 ? -21.908 -7.462 -5.904 1.00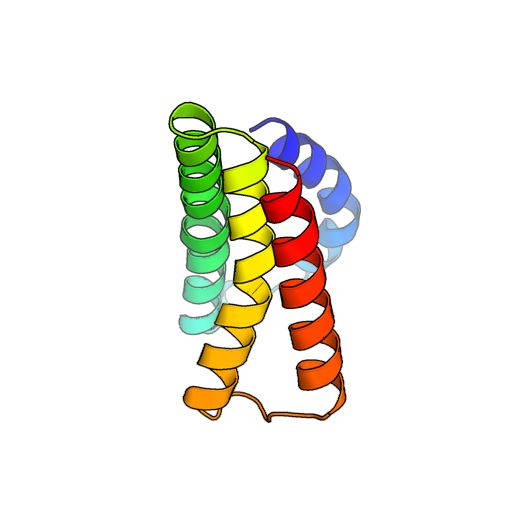 93.94 91 ALA A N 1
ATOM 707 C CA . ALA A 1 91 ? -22.247 -8.401 -4.839 1.00 93.94 91 ALA A CA 1
ATOM 708 C C . ALA A 1 91 ? -21.249 -8.323 -3.670 1.00 93.94 91 ALA A C 1
ATOM 710 O O . ALA A 1 91 ? -21.655 -8.168 -2.517 1.00 93.94 91 ALA A O 1
ATOM 711 N N . PHE A 1 92 ? -19.943 -8.344 -3.953 1.00 92.25 92 PHE A N 1
ATOM 712 C CA . PHE A 1 92 ? -18.910 -8.212 -2.923 1.00 92.25 92 PHE A CA 1
ATOM 713 C C . PHE A 1 92 ? -18.921 -6.835 -2.256 1.00 92.25 92 PHE A C 1
ATOM 715 O O . PHE A 1 92 ? -18.782 -6.748 -1.037 1.00 92.25 92 PHE A O 1
ATOM 722 N N . GLY A 1 93 ? -19.147 -5.764 -3.020 1.00 91.94 93 GLY A N 1
ATOM 723 C CA . GLY A 1 93 ? -19.279 -4.417 -2.471 1.00 91.94 93 GLY A CA 1
ATOM 724 C C . GLY A 1 93 ? -20.440 -4.302 -1.483 1.00 91.94 93 GLY A C 1
ATOM 725 O O . GLY A 1 93 ? -20.268 -3.761 -0.391 1.00 91.94 93 GLY A O 1
ATOM 726 N N . LEU A 1 94 ? -21.597 -4.883 -1.814 1.00 93.19 94 LEU A N 1
ATOM 727 C CA . LEU A 1 94 ? -22.751 -4.941 -0.914 1.00 93.19 94 LEU A CA 1
ATOM 728 C C . LEU A 1 94 ? -22.449 -5.739 0.359 1.00 93.19 94 LEU A C 1
ATOM 730 O O . LEU A 1 94 ? -22.811 -5.294 1.446 1.00 93.19 94 LEU A O 1
ATOM 734 N N . LEU A 1 95 ? -21.749 -6.873 0.250 1.00 92.94 95 LEU A N 1
ATOM 735 C CA . LEU A 1 95 ? -21.339 -7.670 1.411 1.00 92.94 95 LEU A CA 1
ATOM 736 C C . LEU A 1 95 ? -20.398 -6.896 2.344 1.00 92.94 95 LEU A C 1
ATOM 738 O O . LEU A 1 95 ? -20.566 -6.959 3.562 1.00 92.94 95 LEU A O 1
ATOM 742 N N . ILE A 1 96 ? -19.449 -6.131 1.795 1.00 91.88 96 ILE A N 1
ATOM 743 C CA . ILE A 1 96 ? -18.553 -5.274 2.586 1.00 91.88 96 ILE A CA 1
ATOM 744 C C . ILE A 1 96 ? -19.359 -4.204 3.327 1.00 91.88 96 ILE A C 1
ATOM 746 O O . ILE A 1 96 ? -19.217 -4.059 4.540 1.00 91.88 96 ILE A O 1
ATOM 750 N N . VAL A 1 97 ? -20.237 -3.478 2.625 1.00 90.81 97 VAL A N 1
ATOM 751 C CA . VAL A 1 97 ? -21.072 -2.427 3.233 1.00 90.81 97 VAL A CA 1
ATOM 752 C C . VAL A 1 97 ? -21.983 -3.007 4.317 1.00 90.81 97 VAL A C 1
ATOM 754 O O . VAL A 1 97 ? -22.108 -2.425 5.395 1.00 90.81 97 VAL A O 1
ATOM 757 N N . PHE A 1 98 ? -22.570 -4.177 4.069 1.00 92.25 98 PHE A N 1
ATOM 758 C CA . PHE A 1 98 ? -23.393 -4.881 5.046 1.00 92.25 98 PHE A CA 1
ATOM 759 C C . PHE A 1 98 ? -22.591 -5.287 6.291 1.00 92.25 98 PHE A C 1
ATOM 761 O O . PHE A 1 98 ? -23.030 -5.041 7.416 1.00 92.25 98 PHE A O 1
ATOM 768 N N . GLY A 1 99 ? -21.390 -5.844 6.108 1.00 89.38 99 GLY A N 1
ATOM 769 C CA . GLY A 1 99 ? -20.491 -6.192 7.208 1.00 89.38 99 GLY A CA 1
ATOM 770 C C . GLY A 1 99 ? -20.093 -4.975 8.047 1.00 89.38 99 GLY A C 1
ATOM 771 O O . GLY A 1 99 ? -20.150 -5.024 9.276 1.00 89.38 99 GLY A O 1
ATOM 772 N N . LEU A 1 100 ? -19.769 -3.852 7.398 1.00 88.62 100 LEU A N 1
ATOM 773 C CA . LEU A 1 100 ? -19.450 -2.591 8.073 1.00 88.62 100 LEU A CA 1
ATOM 774 C C . LEU A 1 100 ? -20.633 -2.051 8.882 1.00 88.62 100 LEU A C 1
ATOM 776 O O . LEU A 1 100 ? -20.453 -1.609 10.018 1.00 88.62 100 LEU A O 1
ATOM 780 N N . TRP A 1 101 ? -21.843 -2.106 8.322 1.00 88.69 101 TRP A N 1
ATOM 781 C CA . TRP A 1 101 ? -23.053 -1.702 9.033 1.00 88.69 101 TRP A CA 1
ATOM 782 C C . TRP A 1 101 ? -23.287 -2.552 10.287 1.00 88.69 101 TRP A C 1
ATOM 784 O O . TRP A 1 101 ? -23.578 -2.001 11.349 1.00 88.69 101 TRP A O 1
ATOM 794 N N . LEU A 1 102 ? -23.096 -3.873 10.202 1.00 89.00 102 LEU A N 1
ATOM 795 C CA . LEU A 1 102 ? -23.251 -4.779 11.341 1.00 89.00 102 LEU A CA 1
ATOM 796 C C . LEU A 1 102 ? -22.247 -4.472 12.465 1.00 89.00 102 LEU A C 1
ATOM 798 O O . LEU A 1 102 ? -22.636 -4.391 13.629 1.00 89.00 102 LEU A O 1
ATOM 802 N N . VAL A 1 103 ? -20.975 -4.256 12.114 1.00 84.94 103 VAL A N 1
ATOM 803 C CA . VAL A 1 103 ? -19.906 -3.933 13.076 1.00 84.94 103 VAL A CA 1
ATOM 804 C C . VAL A 1 103 ? -20.142 -2.579 13.747 1.00 84.94 103 VAL A C 1
ATOM 806 O O . VAL A 1 103 ? -19.917 -2.442 14.948 1.00 84.94 103 VAL A O 1
ATOM 809 N N . ASN A 1 104 ? -20.623 -1.584 12.998 1.00 80.56 104 ASN A N 1
ATOM 810 C CA . ASN A 1 104 ? -20.888 -0.252 13.539 1.00 80.56 104 ASN A CA 1
ATOM 811 C C . ASN A 1 104 ? -22.190 -0.175 14.351 1.00 80.56 104 ASN A C 1
ATOM 813 O O . ASN A 1 104 ? -22.283 0.672 15.229 1.00 80.56 104 ASN A O 1
ATOM 817 N N . ARG A 1 105 ? -23.180 -1.043 14.098 1.00 78.50 105 ARG A N 1
ATOM 818 C CA . ARG A 1 105 ? -24.443 -1.079 14.861 1.00 78.50 105 ARG A CA 1
ATOM 819 C C . ARG A 1 105 ? -24.269 -1.596 16.294 1.00 78.50 105 ARG A C 1
ATOM 821 O O . ARG A 1 105 ? -25.079 -1.269 17.153 1.00 78.50 105 ARG A O 1
ATOM 828 N N . GLY A 1 106 ? -23.263 -2.434 16.541 1.00 65.50 106 GLY A N 1
ATOM 829 C CA . GLY A 1 106 ? -22.979 -3.018 17.858 1.00 65.50 106 GLY A CA 1
ATOM 830 C C . GLY A 1 106 ? -22.121 -2.148 18.786 1.00 65.50 106 GLY A C 1
ATOM 831 O O . GLY A 1 106 ? -21.660 -2.654 19.808 1.00 65.50 106 GLY A O 1
ATOM 832 N N . ARG A 1 107 ? -21.863 -0.889 18.419 1.00 56.59 107 ARG A N 1
ATOM 833 C CA . ARG A 1 107 ? -21.083 0.100 19.178 1.00 56.59 107 ARG A CA 1
ATOM 834 C C . ARG A 1 107 ? -21.963 1.281 19.556 1.00 56.59 107 ARG A C 1
ATOM 836 O O . ARG A 1 107 ? -21.672 1.872 20.615 1.00 56.59 107 ARG A O 1
#

Sequence (107 aa):
MYLFIFGFIYVLPIGARDLLLVEWSALPPKAVFAMGYVIAGITILAYLLNAWALQNSNSTTVGSYIYLQPLLATLIAVSLGMDHLTWDKLAFGLLIVFGLWLVNRGR

Foldseek 3Di:
DVCVVVVCVVCCVVCVVVVVVDPPVPDDPVVVVVVVCCPVPVPPVVVVVLVVCVVVDPPLVSVLVVLCVVVVVVVVCCVVVVDPDDPVNVVVSVVSVVVSVVSVVVD

pLDDT: mean 90.68, std 6.07, range [56.59, 96.62]

Radius of gyration: 18.38 Å; chains: 1; bounding box: 44×26×39 Å

Secondary structure (DSSP, 8-state):
-HHHHHHHHHHHHHHHHHHHH--GGGS-HHHHHHHHHIIIIIIIIHHHHHHHHHHHS-HHHHHHHHHHHHHHHHHHHHHTTSS---HHHHHHHHHHHHHHHHHHHT-